Protein AF-A0A538BLS5-F1 (afdb_monomer)

Solvent-accessible surface area (backbone atoms only — not comparable to full-atom values): 7633 Å² total; per-residue (Å²): 104,70,87,58,52,53,58,50,52,55,50,48,58,60,41,58,76,47,55,82,72,45,92,88,68,52,79,66,56,58,52,53,55,48,53,52,50,52,50,53,50,53,52,50,54,49,51,53,52,50,46,55,50,49,52,52,51,49,53,52,48,52,52,51,53,49,52,52,49,50,52,53,51,50,52,55,48,57,52,44,69,58,47,51,63,52,49,48,51,51,54,61,73,64,48,68,55,70,63,50,60,72,75,37,93,43,72,68,58,46,50,48,55,60,54,43,50,53,52,50,53,51,51,51,50,51,53,52,37,50,75,70,64,80,106

Structure (mmCIF, N/CA/C/O backbone):
data_AF-A0A538BLS5-F1
#
_entry.id   AF-A0A538BLS5-F1
#
loop_
_atom_site.group_PDB
_atom_site.id
_atom_site.type_symbol
_atom_site.label_atom_id
_atom_site.label_alt_id
_atom_site.label_comp_id
_atom_site.label_asym_id
_atom_site.label_entity_id
_atom_site.label_seq_id
_atom_site.pdbx_PDB_ins_code
_atom_site.Cartn_x
_atom_site.Cartn_y
_atom_site.Cartn_z
_atom_site.occupancy
_atom_site.B_iso_or_equiv
_atom_site.auth_seq_id
_atom_site.auth_comp_id
_atom_site.auth_asym_id
_atom_site.auth_atom_id
_atom_site.pdbx_PDB_model_num
ATOM 1 N N . MET A 1 1 ? -9.602 6.080 25.387 1.00 55.41 1 MET A N 1
ATOM 2 C CA . MET A 1 1 ? -10.666 5.205 25.922 1.00 55.41 1 MET A CA 1
ATOM 3 C C . MET A 1 1 ? -10.113 4.168 26.903 1.00 55.41 1 MET A C 1
ATOM 5 O O . MET A 1 1 ? -10.300 4.392 28.086 1.00 55.41 1 MET A O 1
ATOM 9 N N . ARG A 1 2 ? -9.319 3.151 26.511 1.00 47.97 2 ARG A N 1
ATOM 10 C CA . ARG A 1 2 ? -8.699 2.179 27.462 1.00 47.97 2 ARG A CA 1
ATOM 11 C C . ARG A 1 2 ? -7.914 2.825 28.620 1.00 47.97 2 ARG A C 1
ATOM 13 O O . ARG A 1 2 ? -8.063 2.434 29.768 1.00 47.97 2 ARG A O 1
ATOM 20 N N . LYS A 1 3 ? -7.139 3.878 28.327 1.00 52.84 3 LYS A N 1
ATOM 21 C CA . LYS A 1 3 ? -6.417 4.687 29.332 1.00 52.84 3 LYS A CA 1
ATOM 22 C C . LYS A 1 3 ? -7.318 5.484 30.292 1.00 52.84 3 LYS A C 1
ATOM 24 O O . LYS A 1 3 ? -6.797 5.999 31.265 1.00 52.84 3 LYS A O 1
ATOM 29 N N . ALA A 1 4 ? -8.613 5.620 30.007 1.00 56.44 4 ALA A N 1
ATOM 30 C CA . ALA A 1 4 ? -9.572 6.346 30.844 1.00 56.44 4 ALA A CA 1
ATOM 31 C C . ALA A 1 4 ? -10.520 5.392 31.593 1.00 56.44 4 ALA A C 1
ATOM 33 O O . ALA A 1 4 ? -10.797 5.621 32.762 1.00 56.44 4 ALA A O 1
ATOM 34 N N . VAL A 1 5 ? -10.939 4.292 30.952 1.00 58.06 5 VAL A N 1
ATOM 35 C CA . VAL A 1 5 ? -11.861 3.296 31.530 1.00 58.06 5 VAL A CA 1
ATOM 36 C C . VAL A 1 5 ? -11.145 2.330 32.477 1.00 58.06 5 VAL A C 1
ATOM 38 O O . VAL A 1 5 ? -11.663 2.030 33.547 1.00 58.06 5 VAL A O 1
ATOM 41 N N . SER A 1 6 ? -9.922 1.896 32.144 1.00 62.28 6 SER A N 1
ATOM 42 C CA . SER A 1 6 ? -9.171 0.961 32.997 1.00 62.28 6 SER A CA 1
ATOM 43 C C . SER A 1 6 ? -8.847 1.550 34.378 1.00 62.28 6 SER A C 1
ATOM 45 O O . SER A 1 6 ? -9.116 0.869 35.362 1.00 62.28 6 SER A O 1
ATOM 47 N N . PRO A 1 7 ? -8.364 2.810 34.499 1.00 61.53 7 PRO A N 1
ATOM 48 C CA . PRO A 1 7 ? -8.163 3.418 35.808 1.00 61.53 7 PRO A CA 1
ATOM 49 C C . PRO A 1 7 ? -9.466 3.529 36.586 1.00 61.53 7 PRO A C 1
ATOM 51 O O . PRO A 1 7 ? -9.467 3.174 37.748 1.00 61.53 7 PRO A O 1
ATOM 54 N N . GLN A 1 8 ? -10.567 3.956 35.953 1.00 61.62 8 GLN A N 1
ATOM 55 C CA . GLN A 1 8 ? -11.864 4.113 36.618 1.00 61.62 8 GLN A CA 1
ATOM 56 C C . GLN A 1 8 ? -12.405 2.791 37.165 1.00 61.62 8 GLN A C 1
ATOM 58 O O . GLN A 1 8 ? -12.871 2.772 38.299 1.00 61.62 8 GLN A O 1
ATOM 63 N N . ARG A 1 9 ?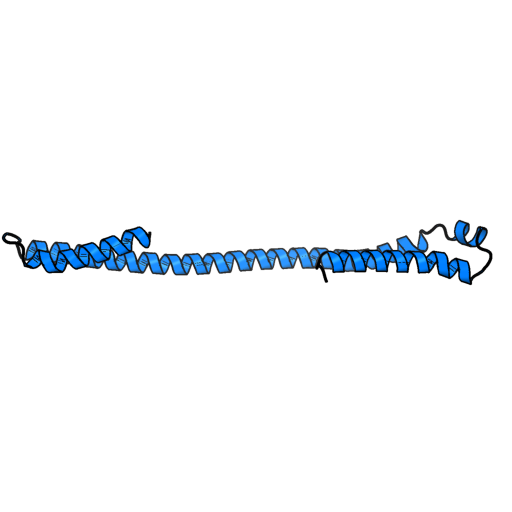 -12.289 1.693 36.406 1.00 64.44 9 ARG A N 1
ATOM 64 C CA . ARG A 1 9 ? -12.636 0.343 36.872 1.00 64.44 9 ARG A CA 1
ATOM 65 C C . ARG A 1 9 ? -11.791 -0.060 38.079 1.00 64.44 9 ARG A C 1
ATOM 67 O O . ARG A 1 9 ? -12.336 -0.554 39.060 1.00 64.44 9 ARG A O 1
ATOM 74 N N . ASP A 1 10 ? -10.484 0.181 38.024 1.00 66.56 10 ASP A N 1
ATOM 75 C CA . ASP A 1 10 ? -9.566 -0.197 39.099 1.00 66.56 10 ASP A CA 1
ATOM 76 C C . ASP A 1 10 ? -9.790 0.669 40.363 1.00 66.56 10 ASP A C 1
ATOM 78 O O . ASP A 1 10 ? -9.773 0.141 41.478 1.00 66.56 10 ASP A O 1
ATOM 82 N N . THR A 1 11 ? -10.112 1.969 40.228 1.00 64.31 11 THR A N 1
ATOM 83 C CA . THR A 1 11 ? -10.525 2.804 41.372 1.00 64.31 11 THR A CA 1
ATOM 84 C C . THR A 1 11 ? -11.860 2.346 41.945 1.00 64.31 11 THR A C 1
ATOM 86 O O . THR A 1 11 ? -11.987 2.257 43.163 1.00 64.31 11 THR A O 1
ATOM 89 N N . PHE A 1 12 ? -12.849 2.030 41.107 1.00 63.66 12 PHE A N 1
ATOM 90 C CA . PHE A 1 12 ? -14.161 1.572 41.572 1.00 63.66 12 PHE A CA 1
ATOM 91 C C . PHE A 1 12 ? -14.078 0.210 42.271 1.00 63.66 12 PHE A C 1
ATOM 93 O O . PHE A 1 12 ? -14.687 0.036 43.322 1.00 63.66 12 PHE A O 1
ATOM 100 N N . ALA A 1 13 ? -13.254 -0.713 41.765 1.00 66.00 13 ALA A N 1
ATOM 101 C CA . ALA A 1 13 ? -12.960 -1.983 42.427 1.00 66.00 13 ALA A CA 1
ATOM 102 C C . ALA A 1 13 ? -12.322 -1.769 43.813 1.00 66.00 13 ALA A C 1
ATOM 104 O O . ALA A 1 13 ? -12.688 -2.439 44.778 1.00 66.00 13 ALA A O 1
ATOM 105 N N . SER A 1 14 ? -11.421 -0.785 43.942 1.00 67.38 14 SER A N 1
ATOM 106 C CA . SER A 1 14 ? -10.821 -0.413 45.235 1.00 67.38 14 SER A CA 1
ATOM 107 C C . SER A 1 14 ? -11.803 0.272 46.196 1.00 67.38 14 SER A C 1
ATOM 109 O O . SER A 1 14 ? -11.655 0.165 47.413 1.00 67.38 14 SER A O 1
ATOM 111 N N . LEU A 1 15 ? -12.808 0.975 45.660 1.00 63.75 15 LEU A N 1
ATOM 112 C CA . LEU A 1 15 ? -13.845 1.652 46.434 1.00 63.75 15 LEU A CA 1
ATOM 113 C C . LEU A 1 15 ? -14.925 0.676 46.897 1.00 63.75 15 LEU A C 1
ATOM 115 O O . LEU A 1 15 ? -15.333 0.767 48.048 1.00 63.75 15 LEU A O 1
ATOM 119 N N . MET A 1 16 ? -15.341 -0.292 46.074 1.00 62.59 16 MET A N 1
ATOM 120 C CA . MET A 1 16 ? -16.396 -1.240 46.455 1.00 62.59 16 MET A CA 1
ATOM 121 C C . MET A 1 16 ? -16.003 -2.111 47.654 1.00 62.59 16 MET A C 1
ATOM 123 O O . MET A 1 16 ? -16.828 -2.338 48.531 1.00 62.59 16 MET A O 1
ATOM 127 N N . GLY A 1 17 ? -14.724 -2.494 47.765 1.00 63.28 17 GLY A N 1
ATOM 128 C CA . GLY A 1 17 ? -14.208 -3.181 48.955 1.00 63.28 17 GLY A CA 1
ATOM 129 C C . GLY A 1 17 ? -14.220 -2.329 50.234 1.00 63.28 17 GLY A C 1
ATOM 130 O O . GLY A 1 17 ? -14.188 -2.882 51.324 1.00 63.28 17 GLY A O 1
ATOM 131 N N . ARG A 1 18 ? -14.283 -0.994 50.113 1.00 62.16 18 ARG A N 1
ATOM 132 C CA . ARG A 1 18 ? -14.282 -0.037 51.238 1.00 62.16 18 ARG A CA 1
ATOM 133 C C . ARG A 1 18 ? -15.665 0.551 51.534 1.00 62.16 18 ARG A C 1
ATOM 135 O O . ARG A 1 18 ? -15.871 1.072 52.624 1.00 62.16 18 ARG A O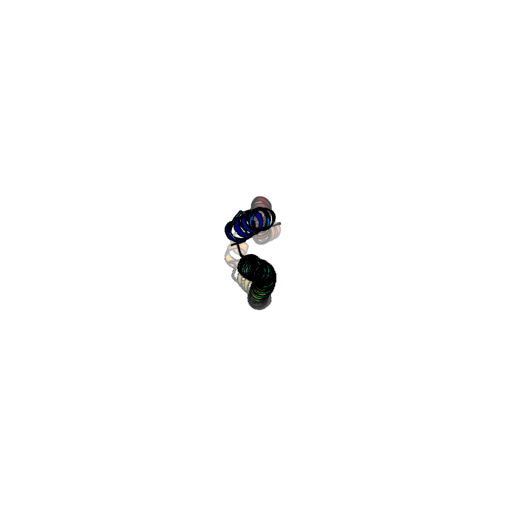 1
ATOM 142 N N . ILE A 1 19 ? -16.601 0.479 50.585 1.00 61.28 19 ILE A N 1
ATOM 143 C CA . ILE A 1 19 ? -17.975 0.987 50.728 1.00 61.28 19 ILE A CA 1
ATOM 144 C C . ILE A 1 19 ? -18.756 0.175 51.769 1.00 61.28 19 ILE A C 1
ATOM 146 O O . ILE A 1 19 ? -19.480 0.770 52.559 1.00 61.28 19 ILE A O 1
ATOM 150 N N . GLY A 1 20 ? -18.537 -1.142 51.857 1.00 59.66 20 GLY A N 1
ATOM 151 C CA . GLY A 1 20 ? -19.153 -1.987 52.891 1.00 59.66 20 GLY A CA 1
ATOM 152 C C . GLY A 1 20 ? -18.652 -1.729 54.323 1.00 59.66 20 GLY A C 1
ATOM 153 O O . GLY A 1 20 ? -19.300 -2.137 55.281 1.00 59.66 20 GLY A O 1
ATOM 154 N N . GLU A 1 21 ? -17.520 -1.036 54.493 1.00 62.88 21 GLU A N 1
ATOM 155 C CA . GLU A 1 21 ? -16.935 -0.715 55.807 1.00 62.88 21 GLU A CA 1
ATOM 156 C C . GL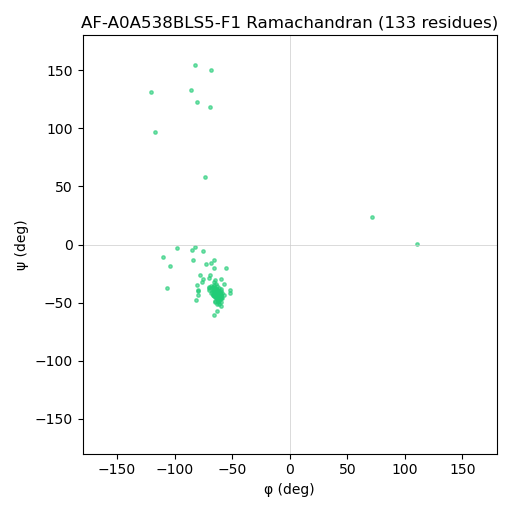U A 1 21 ? -17.276 0.708 56.291 1.00 62.88 21 GLU A C 1
ATOM 158 O O . GLU A 1 21 ? -16.886 1.105 57.392 1.00 62.88 21 GLU A O 1
ATOM 163 N N . LEU A 1 22 ? -17.980 1.508 55.481 1.00 64.31 22 LEU A N 1
ATOM 164 C CA . LEU A 1 22 ? -18.274 2.903 55.799 1.00 64.31 22 LEU A CA 1
ATOM 165 C C . LEU A 1 22 ? -19.466 3.017 56.774 1.00 64.31 22 LEU A C 1
ATOM 167 O O . LEU A 1 22 ? -20.575 2.584 56.455 1.00 64.31 22 LEU A O 1
ATOM 171 N N . PRO A 1 23 ? -19.282 3.650 57.949 1.00 52.28 23 PRO A N 1
ATOM 172 C CA . PRO A 1 23 ? -20.354 3.796 58.922 1.00 52.28 23 PRO A CA 1
ATOM 173 C C . PRO A 1 23 ? -21.426 4.765 58.404 1.00 52.28 23 PRO A C 1
ATOM 175 O O . PRO A 1 23 ? -21.146 5.943 58.187 1.00 52.28 23 PRO A O 1
ATOM 178 N N . GLY A 1 24 ? -22.657 4.268 58.235 1.00 63.03 24 GLY A N 1
ATOM 179 C CA . GLY A 1 24 ? -23.829 5.056 57.827 1.00 63.03 24 GLY A CA 1
ATOM 180 C C . GLY A 1 24 ? -24.376 4.778 56.420 1.00 63.03 24 GLY A C 1
ATOM 181 O O . GLY A 1 24 ? -25.354 5.417 56.045 1.00 63.03 24 GLY A O 1
ATOM 182 N N . LEU A 1 25 ? -23.789 3.846 55.660 1.00 64.94 25 LEU A N 1
ATOM 183 C CA . LEU A 1 25 ? -24.325 3.386 54.371 1.00 64.94 25 LEU A CA 1
ATOM 184 C C . LEU A 1 25 ? -25.358 2.267 54.571 1.00 64.94 25 LEU A C 1
ATOM 186 O O . LEU A 1 25 ? -25.123 1.332 55.338 1.00 64.94 25 LEU A O 1
ATOM 190 N N . ALA A 1 26 ? -26.507 2.368 53.899 1.00 66.31 26 ALA A N 1
ATOM 191 C CA . ALA A 1 26 ? -27.528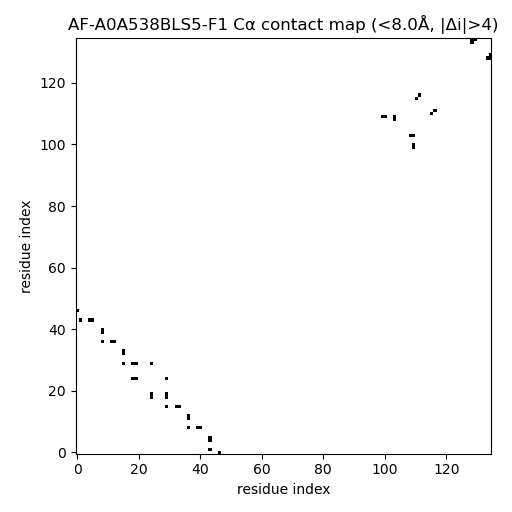 1.324 53.919 1.00 66.31 26 ALA A CA 1
ATOM 192 C C . ALA A 1 26 ? -27.181 0.215 52.906 1.00 66.31 26 ALA A C 1
ATOM 194 O O . ALA A 1 26 ? -26.549 0.473 51.885 1.00 66.31 26 ALA A O 1
ATOM 195 N N . GLU A 1 27 ? -27.652 -1.020 53.121 1.00 68.50 27 GLU A N 1
ATOM 196 C CA . GLU A 1 27 ? -27.490 -2.134 52.156 1.00 68.50 27 GLU A CA 1
ATOM 197 C C . GLU A 1 27 ? -28.028 -1.819 50.740 1.00 68.50 27 GLU A C 1
ATOM 199 O O . GLU A 1 27 ? -27.709 -2.503 49.764 1.00 68.50 27 GLU A O 1
ATOM 204 N N . GLU A 1 28 ? -28.917 -0.834 50.612 1.00 71.88 28 GLU A N 1
ATOM 205 C CA . GLU A 1 28 ? -29.424 -0.346 49.325 1.00 71.88 28 GLU A CA 1
ATOM 206 C C . GLU A 1 28 ? -28.358 0.422 48.532 1.00 71.88 28 GLU A C 1
ATOM 208 O O . GLU A 1 28 ? -28.248 0.242 47.318 1.00 71.88 28 GLU A O 1
ATOM 213 N N . ASP A 1 29 ? -27.515 1.196 49.216 1.00 75.12 29 ASP A N 1
ATOM 214 C CA . ASP A 1 29 ? -26.454 1.980 48.588 1.00 75.12 29 ASP A CA 1
ATOM 215 C C . ASP A 1 29 ? -25.345 1.068 48.041 1.00 75.12 29 ASP A C 1
ATOM 217 O O . ASP A 1 29 ? -24.848 1.275 46.933 1.00 75.12 29 ASP A O 1
ATOM 221 N N . GLU A 1 30 ? -24.998 -0.003 48.767 1.00 75.38 30 GLU A N 1
ATOM 222 C CA . GLU A 1 30 ? -24.024 -0.999 48.298 1.00 75.38 30 GLU A CA 1
ATOM 223 C C . GLU A 1 30 ? -24.500 -1.697 47.011 1.00 75.38 30 GLU A C 1
ATOM 225 O O . GLU A 1 30 ? -23.721 -1.882 46.070 1.00 75.38 30 GLU A O 1
ATOM 230 N N . ARG A 1 31 ? -25.795 -2.036 46.930 1.00 78.12 31 ARG A N 1
ATOM 231 C CA . ARG A 1 31 ? -26.406 -2.617 45.723 1.00 78.12 31 ARG A CA 1
ATOM 232 C C . ARG A 1 31 ? -26.358 -1.659 44.537 1.00 78.12 31 ARG A C 1
ATOM 234 O O . ARG A 1 31 ? -26.036 -2.094 43.434 1.00 78.12 31 ARG A O 1
ATOM 241 N N . TYR A 1 32 ? -26.620 -0.374 44.759 1.00 80.94 32 TYR A N 1
ATOM 242 C CA . TYR A 1 32 ? -26.535 0.645 43.714 1.00 80.94 32 TYR A CA 1
ATOM 243 C C . TYR A 1 32 ? -25.106 0.801 43.164 1.00 80.94 32 TYR A C 1
ATOM 245 O O . TYR A 1 32 ? -24.899 0.812 41.950 1.00 80.94 32 TYR A O 1
ATOM 253 N N . PHE A 1 33 ? -24.090 0.846 44.034 1.00 79.00 33 PHE A N 1
ATOM 254 C CA . PHE A 1 33 ? -22.690 0.910 43.590 1.00 79.00 33 PHE A CA 1
ATOM 255 C C . PHE A 1 33 ? -22.232 -0.357 42.860 1.00 79.00 33 PHE A C 1
ATOM 257 O O . PHE A 1 33 ? -21.407 -0.268 41.945 1.00 79.00 33 PHE A O 1
ATOM 264 N N . ARG A 1 34 ? -22.775 -1.521 43.232 1.00 80.50 34 ARG A N 1
ATOM 265 C CA . ARG A 1 34 ? -22.528 -2.784 42.530 1.00 80.50 34 ARG A CA 1
ATOM 266 C C . ARG A 1 34 ? -23.093 -2.778 41.114 1.00 80.50 34 ARG A C 1
ATOM 268 O O . ARG A 1 34 ? -22.368 -3.128 40.191 1.00 80.50 34 ARG A O 1
ATOM 275 N N . ASP A 1 35 ? -24.314 -2.285 40.932 1.00 85.12 35 ASP A N 1
ATOM 276 C CA . ASP A 1 35 ? -24.923 -2.148 39.604 1.00 85.12 35 ASP A CA 1
ATOM 277 C C . ASP A 1 35 ? -24.114 -1.212 38.688 1.00 85.12 35 ASP A C 1
ATOM 279 O O . ASP A 1 35 ? -23.843 -1.540 37.531 1.00 85.12 35 ASP A O 1
ATOM 283 N N . ILE A 1 36 ? -23.629 -0.081 39.215 1.00 84.19 36 ILE A N 1
ATOM 284 C CA . ILE A 1 36 ? -22.746 0.826 38.461 1.00 84.19 36 ILE A CA 1
ATOM 285 C C . ILE A 1 36 ? -21.448 0.122 38.054 1.00 84.19 36 ILE A C 1
ATOM 287 O O . ILE A 1 36 ? -20.977 0.292 36.928 1.00 84.19 36 ILE A O 1
ATOM 291 N N . TYR A 1 37 ? -20.851 -0.653 38.957 1.00 80.38 37 TYR A N 1
ATOM 292 C CA . TYR A 1 37 ? -19.632 -1.399 38.661 1.00 80.38 37 TYR A CA 1
ATOM 293 C C . TYR A 1 37 ? -19.847 -2.442 37.557 1.00 80.38 37 TYR A C 1
ATOM 295 O O . TYR A 1 37 ? -19.037 -2.522 36.632 1.00 80.38 37 TYR A O 1
ATOM 303 N N . ASP A 1 38 ? -20.960 -3.171 37.602 1.00 84.81 38 ASP A N 1
ATOM 304 C CA . ASP A 1 38 ? -21.321 -4.147 36.573 1.00 84.81 38 ASP A CA 1
ATOM 305 C C . ASP A 1 38 ? -21.541 -3.461 35.211 1.00 84.81 38 ASP A C 1
ATOM 307 O O . ASP A 1 38 ? -21.038 -3.927 34.183 1.00 84.81 38 ASP A O 1
ATOM 311 N N . HIS A 1 39 ? -22.179 -2.284 35.192 1.00 87.75 39 HIS A N 1
ATOM 312 C CA . HIS A 1 39 ? -22.302 -1.464 33.982 1.00 87.75 39 HIS A CA 1
ATOM 313 C C . HIS A 1 39 ? -20.943 -0.989 33.448 1.00 87.75 39 HIS A C 1
ATOM 315 O O . HIS A 1 39 ? -20.728 -0.977 32.233 1.00 87.75 39 HIS A O 1
ATOM 321 N N . LEU A 1 40 ? -20.005 -0.609 34.322 1.00 83.81 40 LEU A N 1
ATOM 322 C CA . LEU A 1 40 ? -18.654 -0.210 33.912 1.00 83.81 40 LEU A CA 1
ATOM 323 C C . LEU A 1 40 ? -17.885 -1.370 33.271 1.00 83.81 40 LEU A C 1
ATOM 325 O O . LEU A 1 40 ? -17.175 -1.149 32.286 1.00 83.81 40 LEU A O 1
ATOM 329 N N . ILE A 1 41 ? -18.041 -2.593 33.788 1.00 85.19 41 ILE A N 1
ATOM 330 C CA . ILE A 1 41 ? -17.469 -3.798 33.175 1.00 85.19 41 ILE A CA 1
ATOM 331 C C . ILE A 1 41 ? -18.075 -4.015 31.788 1.00 85.19 41 ILE A C 1
ATOM 333 O O . ILE A 1 41 ? -17.330 -4.100 30.813 1.00 85.19 41 ILE A O 1
ATOM 337 N N . LEU A 1 42 ? -19.406 -4.002 31.677 1.00 89.31 42 LEU A N 1
ATOM 338 C CA . LEU A 1 42 ? -20.101 -4.204 30.404 1.00 89.31 42 LEU A CA 1
ATOM 339 C C . LEU A 1 42 ? -19.666 -3.187 29.337 1.00 89.31 42 LEU A C 1
ATOM 341 O O . LEU A 1 42 ? -19.416 -3.542 28.184 1.00 89.31 42 LEU A O 1
ATOM 345 N N . ILE A 1 43 ? -19.545 -1.912 29.715 1.00 88.88 43 ILE A N 1
ATOM 346 C CA . ILE A 1 43 ? -19.079 -0.856 28.810 1.00 88.88 43 ILE A CA 1
ATOM 347 C C . ILE A 1 43 ? -17.622 -1.095 28.401 1.00 88.88 43 ILE A C 1
ATOM 349 O O . ILE A 1 43 ? -17.281 -0.882 27.236 1.00 88.88 43 ILE A O 1
ATOM 353 N N . SER A 1 44 ? -16.763 -1.536 29.324 1.00 86.62 44 SER A N 1
ATOM 354 C CA . SER A 1 44 ? -15.368 -1.860 29.014 1.00 86.62 44 SER A CA 1
ATOM 355 C C . SER A 1 44 ? -15.275 -2.988 27.986 1.00 86.62 44 SER A C 1
ATOM 357 O O . SER A 1 44 ? -14.585 -2.829 26.978 1.00 86.62 44 SER A O 1
ATOM 359 N N . ASP A 1 45 ? -16.018 -4.074 28.190 1.00 89.00 45 ASP A N 1
ATOM 360 C CA . ASP A 1 45 ? -16.028 -5.232 27.290 1.00 89.00 45 ASP A CA 1
ATOM 361 C C . ASP A 1 45 ? -16.577 -4.868 25.904 1.00 89.00 45 ASP A C 1
ATOM 363 O O . ASP A 1 45 ? -16.060 -5.301 24.868 1.00 89.00 45 ASP A O 1
ATOM 367 N N . MET A 1 46 ? -17.595 -4.005 25.860 1.00 92.56 46 MET A N 1
ATOM 368 C CA . MET A 1 46 ? -18.149 -3.495 24.608 1.00 92.56 46 MET A CA 1
ATOM 369 C C . MET A 1 46 ? -17.149 -2.599 23.860 1.00 92.56 46 MET A C 1
ATOM 371 O O . MET A 1 46 ? -17.045 -2.681 22.636 1.00 92.56 46 MET A O 1
ATOM 375 N N . ILE A 1 47 ? -16.387 -1.758 24.568 1.00 90.50 47 ILE A N 1
ATOM 376 C CA . ILE A 1 47 ? -15.334 -0.928 23.961 1.00 90.50 47 ILE A CA 1
ATOM 377 C C . ILE A 1 47 ? -14.234 -1.803 23.357 1.00 90.50 47 ILE A C 1
ATOM 379 O O . ILE A 1 47 ? -13.778 -1.512 22.247 1.00 90.50 47 ILE A O 1
ATOM 383 N N . ASP A 1 48 ? -13.810 -2.851 24.062 1.00 88.06 48 ASP A N 1
ATOM 384 C CA . ASP A 1 48 ? -12.800 -3.780 23.554 1.00 88.06 48 ASP A CA 1
ATOM 385 C C . ASP A 1 48 ? -13.330 -4.543 22.328 1.00 88.06 48 ASP A C 1
ATOM 387 O O . ASP A 1 48 ? -12.670 -4.561 21.288 1.00 88.06 48 ASP A O 1
ATOM 391 N N . SER A 1 49 ? -14.581 -5.013 22.368 1.00 92.94 49 SER A N 1
ATOM 392 C CA . SER A 1 49 ? -15.244 -5.650 21.218 1.00 92.94 49 SER A CA 1
ATOM 393 C C . SER A 1 49 ? -15.333 -4.722 20.000 1.00 92.94 49 SER A C 1
ATOM 395 O O . SER A 1 49 ? -15.010 -5.113 18.877 1.00 92.94 49 SER A O 1
ATOM 397 N N . TYR A 1 50 ? -15.732 -3.460 20.193 1.00 93.19 50 TYR A N 1
ATOM 398 C CA . TYR A 1 50 ? -15.767 -2.487 19.100 1.00 93.19 50 TYR A CA 1
ATOM 399 C C . TYR A 1 50 ? -14.385 -2.194 18.539 1.00 93.19 50 TYR A C 1
ATOM 401 O O . TYR A 1 50 ? -14.257 -1.955 17.340 1.00 93.19 50 TYR A O 1
ATOM 409 N N . ARG A 1 51 ? -13.344 -2.204 19.370 1.00 89.50 51 ARG A N 1
ATOM 410 C CA . ARG A 1 51 ? -11.978 -2.005 18.898 1.00 89.50 51 ARG A CA 1
ATOM 411 C C . ARG A 1 51 ? -11.538 -3.143 17.983 1.00 89.50 51 ARG A C 1
ATOM 413 O O . ARG A 1 51 ? -10.974 -2.859 16.928 1.00 89.50 51 ARG A O 1
ATOM 420 N N . ASP A 1 52 ? -11.830 -4.382 18.355 1.00 93.25 52 ASP A N 1
ATOM 421 C CA . ASP A 1 52 ? -11.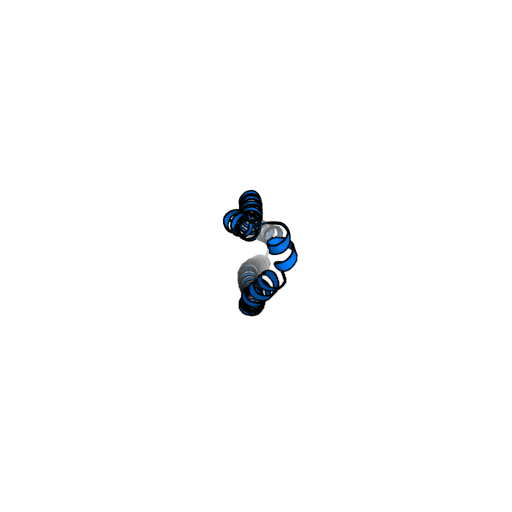503 -5.547 17.532 1.00 93.25 52 ASP A CA 1
ATOM 422 C C . ASP A 1 52 ? -12.244 -5.496 16.189 1.00 93.25 52 ASP A C 1
ATOM 424 O O . ASP A 1 52 ? -11.643 -5.703 15.130 1.00 93.25 52 ASP A O 1
ATOM 428 N N . LEU A 1 53 ? -13.520 -5.096 16.206 1.00 96.69 53 LEU A N 1
ATOM 429 C CA . LEU A 1 53 ? -14.299 -4.856 14.989 1.00 96.69 53 LEU A CA 1
ATOM 430 C C . LEU A 1 53 ? -13.709 -3.733 14.128 1.00 96.69 53 LEU A C 1
ATOM 432 O O . LEU A 1 53 ? -13.626 -3.878 12.911 1.00 96.69 53 LEU A O 1
ATOM 436 N N . TRP A 1 54 ? -13.268 -2.628 14.733 1.00 95.25 54 TRP A N 1
ATOM 437 C CA . TRP A 1 54 ? -12.626 -1.527 14.012 1.00 95.25 54 TRP A CA 1
ATOM 438 C C . TRP A 1 54 ? -11.316 -1.947 13.354 1.00 95.25 54 TRP A C 1
ATOM 440 O O . TRP A 1 54 ? -11.070 -1.582 12.203 1.00 95.25 54 TRP A O 1
ATOM 450 N N . THR A 1 55 ? -10.483 -2.713 14.058 1.00 95.00 55 THR A N 1
ATOM 451 C CA . THR A 1 55 ? -9.243 -3.254 13.494 1.00 95.00 55 THR A CA 1
ATOM 452 C C . THR A 1 55 ? -9.550 -4.181 12.321 1.00 95.00 55 THR A C 1
ATOM 454 O O . THR A 1 55 ? -9.005 -3.978 11.238 1.00 95.00 55 THR A O 1
ATOM 457 N N . SER A 1 56 ? -10.501 -5.105 12.480 1.00 96.81 56 SER A N 1
ATOM 458 C CA . SER A 1 56 ? -10.929 -5.995 11.395 1.00 96.81 56 SER A CA 1
ATOM 459 C C . SER A 1 56 ? -11.485 -5.227 10.188 1.00 96.81 56 SER A C 1
ATOM 461 O O . SER A 1 56 ? -11.1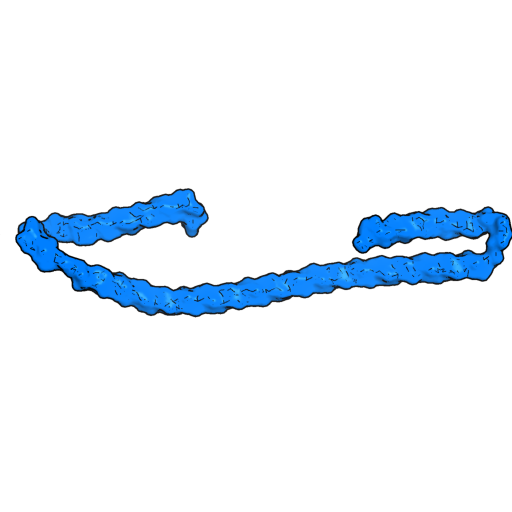21 -5.506 9.045 1.00 96.81 56 SER A O 1
ATOM 463 N N . ALA A 1 57 ? -12.314 -4.206 10.418 1.00 97.06 57 ALA A N 1
ATOM 464 C CA . ALA A 1 57 ? -12.856 -3.365 9.355 1.00 97.06 57 ALA A CA 1
ATOM 465 C C . ALA A 1 57 ? -11.756 -2.596 8.607 1.00 97.06 57 ALA A C 1
ATOM 467 O O . ALA A 1 57 ? -11.815 -2.472 7.381 1.00 97.06 57 ALA A O 1
ATOM 468 N N . MET A 1 58 ? -10.738 -2.109 9.322 1.00 98.00 58 MET A N 1
ATOM 469 C CA . MET A 1 58 ? -9.590 -1.443 8.710 1.00 98.00 58 MET A CA 1
ATOM 470 C C . MET A 1 58 ? -8.784 -2.407 7.833 1.00 98.00 58 MET A C 1
ATOM 472 O O . MET A 1 58 ? -8.425 -2.047 6.712 1.00 98.00 58 MET A O 1
ATOM 476 N N . ASP A 1 59 ? -8.564 -3.641 8.287 1.00 97.56 59 ASP A N 1
ATOM 477 C CA . ASP A 1 59 ? -7.866 -4.666 7.504 1.00 97.56 59 ASP A CA 1
ATOM 478 C C . ASP A 1 59 ? -8.630 -5.009 6.214 1.00 97.56 59 ASP A C 1
ATOM 480 O O . ASP A 1 59 ? -8.042 -5.090 5.130 1.00 97.56 59 ASP A O 1
ATOM 484 N N . VAL A 1 60 ? -9.960 -5.129 6.290 1.00 97.88 60 VAL A N 1
ATOM 485 C CA . VAL A 1 60 ? -10.823 -5.339 5.114 1.00 97.88 60 VAL A CA 1
ATOM 486 C C . VAL A 1 60 ? -10.773 -4.141 4.162 1.00 97.88 60 VAL A C 1
ATOM 488 O O . VAL A 1 60 ? -10.685 -4.317 2.941 1.00 97.88 60 VAL A O 1
ATOM 491 N N . TYR A 1 61 ? -10.793 -2.918 4.693 1.00 97.88 61 TYR A N 1
ATOM 492 C CA . TYR A 1 61 ? -10.665 -1.704 3.891 1.00 97.88 61 TYR A CA 1
ATOM 493 C C . TYR A 1 61 ? -9.322 -1.660 3.153 1.00 97.88 61 TYR A C 1
ATOM 495 O O . TYR A 1 61 ? -9.296 -1.476 1.933 1.00 97.88 61 TYR A O 1
ATOM 503 N N . LEU A 1 62 ? -8.212 -1.906 3.855 1.00 98.00 62 LEU A N 1
ATOM 504 C CA . LEU A 1 62 ? -6.878 -1.964 3.257 1.00 98.00 62 LEU A CA 1
ATOM 505 C C . LEU A 1 62 ? -6.793 -3.051 2.181 1.00 98.00 62 LEU A C 1
ATOM 507 O O . LEU A 1 62 ? -6.301 -2.786 1.086 1.00 98.00 62 LEU A O 1
ATOM 511 N N . SER A 1 63 ? -7.341 -4.239 2.441 1.00 98.06 63 SER A N 1
ATOM 512 C CA . SER A 1 63 ? -7.422 -5.324 1.455 1.00 98.06 63 SER A CA 1
ATOM 513 C C . SER A 1 63 ? -8.195 -4.904 0.198 1.00 98.06 63 SER A C 1
ATOM 515 O O . SER A 1 63 ? -7.763 -5.145 -0.931 1.00 98.06 63 SER A O 1
ATOM 517 N N . THR A 1 64 ? -9.299 -4.177 0.370 1.00 98.12 64 THR A N 1
ATOM 518 C CA . THR A 1 64 ? -10.093 -3.643 -0.744 1.00 98.12 64 THR A CA 1
ATOM 519 C C . THR A 1 64 ? -9.305 -2.615 -1.562 1.00 98.12 64 THR A C 1
ATOM 521 O O . THR A 1 64 ? -9.312 -2.666 -2.796 1.00 98.12 64 THR A O 1
ATOM 524 N N . VAL A 1 65 ? -8.577 -1.711 -0.899 1.00 98.31 65 VAL A N 1
ATOM 525 C CA . VAL A 1 65 ? -7.701 -0.728 -1.557 1.00 98.31 65 VAL A CA 1
ATOM 526 C C . VAL A 1 65 ? -6.592 -1.426 -2.346 1.00 98.31 65 VAL A C 1
ATOM 528 O O . VAL A 1 65 ? -6.371 -1.091 -3.512 1.00 98.31 65 VAL A O 1
ATOM 531 N N . LEU A 1 66 ? -5.938 -2.430 -1.758 1.00 98.00 66 LEU A N 1
ATOM 532 C CA . LEU A 1 66 ? -4.898 -3.216 -2.425 1.00 98.00 66 LEU A CA 1
ATOM 533 C C . LEU A 1 66 ? -5.449 -3.979 -3.633 1.00 98.00 66 LEU A C 1
ATOM 535 O O . LEU A 1 66 ? -4.822 -3.987 -4.691 1.00 98.00 66 LEU A O 1
ATOM 539 N N . ASN A 1 67 ? -6.647 -4.555 -3.530 1.00 97.88 67 ASN A N 1
ATOM 540 C CA . ASN A 1 67 ? -7.309 -5.202 -4.661 1.00 97.88 67 ASN A CA 1
ATOM 541 C C . ASN A 1 67 ? -7.599 -4.218 -5.798 1.00 97.88 67 ASN A C 1
ATOM 543 O O . ASN A 1 67 ? -7.362 -4.537 -6.966 1.00 97.88 67 ASN A O 1
ATOM 547 N N . ARG A 1 68 ? -8.051 -3.001 -5.475 1.00 97.25 68 ARG A N 1
ATOM 548 C CA . ARG A 1 68 ? -8.263 -1.945 -6.472 1.00 97.25 68 ARG A CA 1
ATOM 549 C C . ARG A 1 68 ? -6.955 -1.525 -7.136 1.00 97.25 68 ARG A C 1
ATOM 551 O O . ARG A 1 68 ? -6.915 -1.400 -8.358 1.00 97.25 68 ARG A O 1
ATOM 558 N N . LEU A 1 69 ? -5.888 -1.353 -6.357 1.00 97.88 69 LEU A N 1
ATOM 559 C CA . LEU A 1 69 ? -4.554 -1.052 -6.876 1.00 97.88 69 LEU A CA 1
ATOM 560 C C . LEU A 1 69 ? -4.077 -2.165 -7.814 1.00 97.88 69 LEU A C 1
ATOM 562 O O . LEU A 1 69 ? -3.646 -1.878 -8.926 1.00 97.88 69 LEU A O 1
ATOM 566 N N . ASN A 1 70 ? -4.230 -3.430 -7.418 1.00 97.44 70 ASN A N 1
ATOM 567 C CA . ASN A 1 70 ? -3.882 -4.577 -8.253 1.00 97.44 70 ASN A CA 1
ATOM 568 C C . ASN A 1 70 ? -4.672 -4.604 -9.566 1.00 97.44 70 ASN A C 1
ATOM 570 O O . ASN A 1 70 ? -4.107 -4.935 -10.606 1.00 97.44 70 ASN A O 1
ATOM 574 N N . ALA A 1 71 ? -5.956 -4.239 -9.553 1.00 97.56 71 ALA A N 1
ATOM 575 C CA . ALA A 1 71 ? -6.753 -4.136 -10.774 1.00 97.56 71 ALA A CA 1
ATOM 576 C C . ALA A 1 71 ? -6.221 -3.040 -11.716 1.00 97.56 71 ALA A C 1
ATOM 578 O O . ALA A 1 71 ? -6.040 -3.292 -12.907 1.00 97.56 71 ALA A O 1
ATOM 579 N N . VAL A 1 72 ? -5.897 -1.859 -11.179 1.00 97.62 72 VAL A N 1
ATOM 580 C CA . 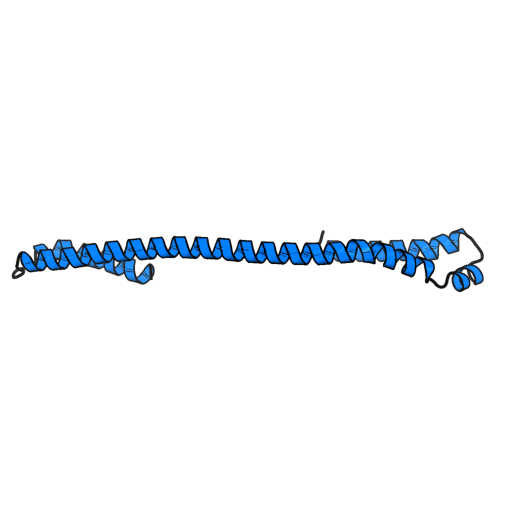VAL A 1 72 ? -5.300 -0.757 -11.956 1.00 97.62 72 VAL A CA 1
ATOM 581 C C . VAL A 1 72 ? -3.930 -1.156 -12.513 1.00 97.62 72 VAL A C 1
ATOM 583 O O . VAL A 1 72 ? -3.672 -0.969 -13.700 1.00 97.62 72 VAL A O 1
ATOM 586 N N . MET A 1 73 ? -3.071 -1.769 -11.696 1.00 97.19 73 MET A N 1
ATOM 587 C CA . MET A 1 73 ? -1.758 -2.260 -12.125 1.00 97.19 73 MET A CA 1
ATOM 588 C C . MET A 1 73 ? -1.872 -3.311 -13.230 1.00 97.19 73 MET A C 1
ATOM 590 O O . MET A 1 73 ? -1.125 -3.248 -14.202 1.00 97.19 73 MET A O 1
ATOM 594 N N . LYS A 1 74 ? -2.834 -4.240 -13.134 1.00 95.94 74 LYS A N 1
ATOM 595 C CA . LYS A 1 74 ? -3.117 -5.210 -14.203 1.00 95.94 74 LYS A CA 1
ATOM 596 C C . LYS A 1 74 ? -3.528 -4.515 -15.497 1.00 95.94 74 LYS A C 1
ATOM 598 O O . LYS A 1 74 ? -3.036 -4.888 -16.555 1.00 95.94 74 LYS A O 1
ATOM 603 N N . GLN A 1 75 ? -4.384 -3.497 -15.429 1.00 97.69 75 GLN A N 1
ATOM 604 C CA . GLN A 1 75 ? -4.797 -2.746 -16.614 1.00 97.69 75 GLN A CA 1
ATOM 605 C C . GLN A 1 75 ? -3.612 -2.024 -17.272 1.00 97.69 75 GLN A C 1
ATOM 607 O O . GLN A 1 75 ? -3.430 -2.129 -18.485 1.00 97.69 75 GLN A O 1
ATOM 612 N N . LEU A 1 76 ? -2.776 -1.344 -16.483 1.00 96.56 76 LEU A N 1
ATOM 613 C CA . LEU A 1 76 ? -1.559 -0.699 -16.983 1.00 96.56 76 LEU A CA 1
ATOM 614 C C . LEU A 1 76 ? -0.587 -1.716 -17.594 1.00 96.56 76 LEU A C 1
ATOM 616 O O . LEU A 1 76 ? -0.038 -1.461 -18.662 1.00 96.56 76 LEU A O 1
ATOM 620 N N . ALA A 1 77 ? -0.414 -2.878 -16.959 1.00 95.88 77 ALA A N 1
ATOM 621 C CA . ALA A 1 77 ? 0.432 -3.950 -17.472 1.00 95.88 77 ALA A CA 1
ATOM 622 C C . ALA A 1 77 ? -0.077 -4.486 -18.817 1.00 95.88 77 ALA A C 1
ATOM 624 O O . ALA A 1 77 ? 0.717 -4.617 -19.738 1.00 95.88 77 ALA A O 1
ATOM 625 N N . VAL A 1 78 ? -1.387 -4.718 -18.971 1.00 96.88 78 VAL A N 1
ATOM 626 C CA . VAL A 1 78 ? -1.984 -5.159 -20.247 1.00 96.88 78 VAL A CA 1
ATOM 627 C C . VAL A 1 78 ? -1.721 -4.145 -21.360 1.00 96.88 78 VAL A C 1
ATOM 629 O O . VAL A 1 78 ? -1.296 -4.527 -22.448 1.00 96.88 78 VAL A O 1
ATOM 632 N N . ILE A 1 79 ? -1.921 -2.851 -21.084 1.00 96.75 79 ILE A N 1
ATOM 633 C CA . ILE A 1 79 ? -1.610 -1.782 -22.043 1.00 96.75 79 ILE A CA 1
ATOM 634 C C . ILE A 1 79 ? -0.116 -1.822 -22.394 1.00 96.75 79 ILE A C 1
ATOM 636 O O . ILE A 1 79 ? 0.240 -1.858 -23.570 1.00 96.75 79 ILE A O 1
ATOM 640 N N . ALA A 1 80 ? 0.769 -1.886 -21.398 1.00 96.19 80 ALA A N 1
ATOM 641 C CA . ALA A 1 80 ? 2.211 -1.940 -21.617 1.00 96.19 80 ALA A CA 1
ATOM 642 C C . ALA A 1 80 ? 2.638 -3.170 -22.437 1.00 96.19 80 ALA A C 1
ATOM 644 O O . ALA A 1 80 ? 3.432 -3.029 -23.359 1.00 96.19 80 ALA A O 1
ATOM 645 N N . THR A 1 81 ? 2.087 -4.359 -22.178 1.00 94.62 81 THR A N 1
ATOM 646 C CA . THR A 1 81 ? 2.403 -5.581 -22.937 1.00 94.62 81 THR A CA 1
ATOM 647 C C . THR A 1 81 ? 2.076 -5.446 -24.427 1.00 94.62 81 THR A C 1
ATOM 649 O O . THR A 1 81 ? 2.766 -6.040 -25.249 1.00 94.62 81 THR A O 1
ATOM 652 N N . ILE A 1 82 ? 1.077 -4.638 -24.790 1.00 94.88 82 ILE A N 1
ATOM 653 C CA . ILE A 1 82 ? 0.742 -4.345 -26.191 1.00 94.88 82 ILE A CA 1
ATOM 654 C C . ILE A 1 82 ? 1.669 -3.261 -26.755 1.00 94.88 82 ILE A C 1
ATOM 656 O O . ILE A 1 82 ? 2.223 -3.413 -27.842 1.00 94.88 82 ILE A O 1
ATOM 660 N N . PHE A 1 83 ? 1.859 -2.162 -26.022 1.00 95.94 83 PHE A N 1
ATOM 661 C CA . PHE A 1 83 ? 2.588 -0.996 -26.525 1.00 95.94 83 PHE A CA 1
ATOM 662 C C . PHE A 1 83 ? 4.107 -1.174 -26.549 1.00 95.94 83 PHE A C 1
ATOM 664 O O . PHE A 1 83 ? 4.749 -0.624 -27.438 1.00 95.94 83 PHE A O 1
ATOM 671 N N . LEU A 1 84 ? 4.700 -1.924 -25.619 1.00 93.75 84 LEU A N 1
ATOM 672 C CA . LEU A 1 84 ? 6.150 -2.127 -25.541 1.00 93.75 84 LEU A CA 1
ATOM 673 C C . LEU A 1 84 ? 6.742 -2.779 -26.805 1.00 93.75 84 LEU A C 1
ATOM 675 O O . LEU A 1 84 ? 7.661 -2.186 -27.369 1.00 93.75 84 LEU A O 1
ATOM 679 N N . PRO A 1 85 ? 6.241 -3.927 -27.312 1.00 91.31 85 PRO A N 1
ATOM 680 C CA . PRO A 1 85 ? 6.780 -4.519 -28.538 1.00 91.31 85 PRO A CA 1
ATOM 681 C C . PRO A 1 85 ? 6.536 -3.636 -29.768 1.00 91.31 85 PRO A C 1
ATOM 683 O O . PRO A 1 85 ? 7.402 -3.544 -30.634 1.00 91.31 85 PRO A O 1
ATOM 686 N N . LEU A 1 86 ? 5.399 -2.935 -29.829 1.00 93.75 86 LEU A N 1
ATOM 687 C CA . LEU A 1 86 ? 5.113 -1.990 -30.911 1.00 93.75 86 LEU A CA 1
ATOM 688 C C . LEU A 1 86 ? 6.069 -0.793 -30.887 1.00 93.75 86 LEU A C 1
ATOM 690 O O . LEU A 1 86 ? 6.592 -0.415 -31.928 1.00 93.75 86 LEU A O 1
ATOM 694 N N . SER A 1 87 ? 6.329 -0.233 -29.704 1.00 91.19 87 SER A N 1
ATOM 695 C CA . SER A 1 87 ? 7.268 0.879 -29.508 1.00 91.19 87 SER A CA 1
ATOM 696 C C . SER A 1 87 ? 8.698 0.467 -29.828 1.00 91.19 87 SER A C 1
ATOM 698 O O . SER A 1 87 ? 9.448 1.250 -30.398 1.00 91.19 87 SER A O 1
ATOM 700 N N . TRP A 1 88 ? 9.079 -0.766 -29.491 1.00 87.94 88 TRP A N 1
ATOM 701 C CA . TRP A 1 88 ? 10.368 -1.311 -29.894 1.00 87.94 88 TRP A CA 1
ATOM 702 C C . TRP A 1 88 ? 10.463 -1.444 -31.416 1.00 87.94 88 TRP A C 1
ATOM 704 O O . TRP A 1 88 ? 11.451 -1.011 -31.998 1.00 87.94 88 TRP A O 1
ATOM 714 N N . LEU A 1 89 ? 9.420 -1.961 -32.075 1.00 85.69 89 LEU A N 1
ATOM 715 C CA . LEU A 1 89 ? 9.396 -2.112 -33.529 1.00 85.69 89 LEU A CA 1
ATOM 716 C C . LEU A 1 89 ? 9.500 -0.756 -34.242 1.00 85.69 89 LEU A C 1
ATOM 718 O O . LEU A 1 89 ? 10.328 -0.587 -35.134 1.00 85.69 89 LEU A O 1
ATOM 722 N N . THR A 1 90 ? 8.687 0.222 -33.840 1.00 89.94 90 THR A N 1
ATOM 723 C CA . THR A 1 90 ? 8.722 1.568 -34.427 1.00 89.94 90 THR A CA 1
ATOM 724 C C . THR A 1 90 ? 10.003 2.311 -34.075 1.00 89.94 90 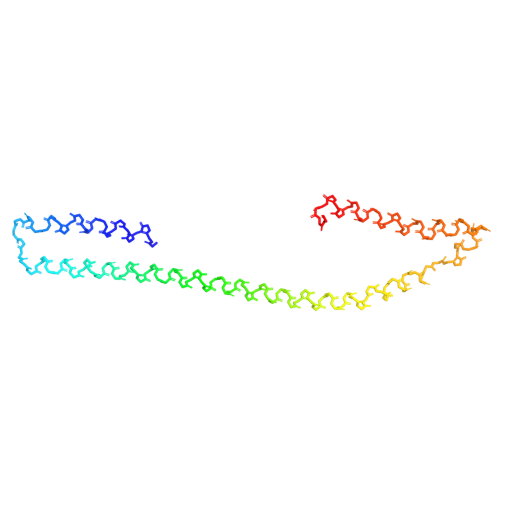THR A C 1
ATOM 726 O O . THR A 1 90 ? 10.528 3.033 -34.914 1.00 89.94 90 THR A O 1
ATOM 729 N N . GLY A 1 91 ? 10.532 2.113 -32.867 1.00 86.94 91 GLY A N 1
ATOM 730 C CA . GLY A 1 91 ? 11.799 2.680 -32.426 1.00 86.94 91 GLY A CA 1
ATOM 731 C C . GLY A 1 91 ? 12.979 2.141 -33.222 1.00 86.94 91 GLY A C 1
ATOM 732 O O . GLY A 1 91 ? 13.762 2.938 -33.719 1.00 86.94 91 GLY A O 1
ATOM 733 N N . PHE A 1 92 ? 13.073 0.819 -33.390 1.00 81.62 92 PHE A N 1
ATOM 734 C CA . PHE A 1 92 ? 14.126 0.166 -34.167 1.00 81.62 92 PHE A CA 1
ATOM 735 C C . PHE A 1 92 ? 14.043 0.580 -35.637 1.00 81.62 92 PHE A C 1
ATOM 737 O O . PHE A 1 92 ? 14.979 1.177 -36.152 1.00 81.62 92 PHE A O 1
ATOM 744 N N . PHE A 1 93 ? 12.903 0.365 -36.305 1.00 80.44 93 PHE A N 1
ATOM 745 C CA . PHE A 1 93 ? 12.750 0.680 -37.733 1.00 80.44 93 PHE A CA 1
ATOM 746 C C . PHE A 1 93 ? 12.658 2.182 -38.050 1.00 80.44 93 PHE A C 1
ATOM 748 O O . PHE A 1 93 ? 12.853 2.571 -39.199 1.00 80.44 93 PHE A O 1
ATOM 755 N N . GLY A 1 94 ? 12.384 3.029 -37.056 1.00 80.12 94 GLY A N 1
ATOM 756 C CA . GLY A 1 94 ? 12.376 4.487 -37.182 1.00 80.12 94 GLY A CA 1
ATOM 757 C C . GLY A 1 94 ? 13.760 5.136 -37.081 1.00 80.12 94 GLY A C 1
ATOM 758 O O . GLY A 1 94 ? 13.866 6.356 -37.205 1.00 80.12 94 GLY A O 1
ATOM 759 N N . GLN A 1 95 ? 14.824 4.360 -36.849 1.00 78.69 95 GLN A N 1
ATOM 760 C CA . GLN A 1 95 ? 16.187 4.888 -36.814 1.00 78.69 95 GLN A CA 1
ATOM 761 C C . GLN A 1 95 ? 16.639 5.353 -38.204 1.00 78.69 95 GLN A C 1
ATOM 763 O O . GLN A 1 95 ? 16.261 4.799 -39.237 1.00 78.69 95 GLN A O 1
ATOM 768 N N . ASN A 1 96 ? 17.518 6.360 -38.235 1.00 72.88 96 ASN A N 1
ATOM 769 C CA . ASN A 1 96 ? 18.134 6.875 -39.462 1.00 72.88 96 ASN A CA 1
ATOM 770 C C . ASN A 1 96 ? 19.201 5.907 -40.011 1.00 72.88 96 ASN A C 1
ATOM 772 O O . ASN A 1 96 ? 20.364 6.281 -40.181 1.00 72.88 96 ASN A O 1
ATOM 776 N N . PHE A 1 97 ? 18.821 4.659 -40.306 1.00 69.44 97 PHE A N 1
ATOM 777 C CA . PHE A 1 97 ? 19.738 3.639 -40.815 1.00 69.44 97 PHE A CA 1
ATOM 778 C C . PHE A 1 97 ? 20.441 4.082 -42.095 1.00 69.44 97 PHE A C 1
ATOM 780 O O . PHE A 1 97 ? 21.616 3.788 -42.244 1.00 69.44 97 PHE A O 1
ATOM 787 N N . GLY A 1 98 ? 19.778 4.853 -42.967 1.00 68.88 98 GLY A N 1
ATOM 788 C CA . GLY A 1 98 ? 20.384 5.378 -44.196 1.00 68.88 98 GLY A CA 1
ATOM 789 C C . GLY A 1 98 ? 21.589 6.298 -43.955 1.00 68.88 98 GLY A C 1
ATOM 790 O O . GLY A 1 98 ? 22.576 6.224 -44.685 1.00 68.88 98 GLY A O 1
ATOM 791 N N . TRP A 1 99 ? 21.552 7.126 -42.902 1.00 69.00 99 TRP A N 1
ATOM 792 C CA . TRP A 1 99 ? 22.707 7.939 -42.500 1.00 69.00 99 TRP A CA 1
ATOM 793 C C . TRP A 1 99 ? 23.835 7.056 -41.952 1.00 69.00 99 TRP A C 1
ATOM 795 O O . TRP A 1 99 ? 24.996 7.256 -42.315 1.00 69.00 99 TRP A O 1
ATOM 805 N N . LEU A 1 100 ? 23.474 6.049 -41.146 1.00 64.81 100 LEU A N 1
ATOM 806 C CA . LEU A 1 100 ? 24.399 5.067 -40.577 1.00 64.81 100 LEU A CA 1
ATOM 807 C C . LEU A 1 100 ? 25.107 4.263 -41.680 1.00 64.81 100 LEU A C 1
ATOM 809 O O . LEU A 1 100 ? 26.329 4.218 -41.713 1.00 64.81 100 LEU A O 1
ATOM 813 N N . THR A 1 101 ? 24.366 3.691 -42.632 1.00 66.56 101 THR A N 1
ATOM 814 C CA . THR A 1 101 ? 24.919 2.905 -43.748 1.00 66.56 101 THR A CA 1
ATOM 815 C C . THR A 1 101 ? 25.696 3.759 -44.750 1.00 66.56 101 THR A C 1
ATOM 817 O O . THR A 1 101 ? 26.583 3.245 -45.422 1.00 66.56 101 THR A O 1
ATOM 820 N N . GLY A 1 102 ? 25.379 5.055 -44.867 1.00 66.19 102 GLY A N 1
ATOM 821 C CA . GLY A 1 102 ? 26.062 5.979 -45.779 1.00 66.19 102 GLY A CA 1
ATOM 822 C C . GLY A 1 102 ? 27.427 6.477 -45.285 1.00 66.19 102 GLY A C 1
ATOM 823 O O . GLY A 1 102 ? 28.276 6.806 -46.107 1.00 66.19 102 GLY A O 1
ATOM 824 N N . HIS A 1 103 ? 27.655 6.517 -43.966 1.00 66.81 103 HIS A N 1
ATOM 825 C CA . HIS A 1 103 ? 28.913 6.991 -43.360 1.00 66.81 103 HIS A CA 1
ATOM 826 C C . HIS A 1 103 ? 29.749 5.873 -42.721 1.00 66.81 103 HIS A C 1
ATOM 828 O O . HIS A 1 103 ? 30.907 6.094 -42.371 1.00 66.81 103 HIS A O 1
ATOM 834 N N . ILE A 1 104 ? 29.184 4.672 -42.572 1.00 63.34 104 ILE A N 1
ATOM 835 C CA . ILE A 1 104 ? 29.836 3.521 -41.949 1.00 63.34 104 ILE A CA 1
ATOM 836 C C . ILE A 1 104 ? 29.964 2.415 -43.003 1.00 63.34 104 ILE A C 1
ATOM 838 O O . ILE A 1 104 ? 29.031 1.661 -43.255 1.00 63.34 104 ILE A O 1
ATOM 842 N N . GLY A 1 105 ? 31.132 2.327 -43.646 1.00 63.09 105 GLY A N 1
ATOM 843 C CA . GLY A 1 105 ? 31.375 1.415 -44.776 1.00 63.09 105 GLY A CA 1
ATOM 844 C C . GLY A 1 105 ? 31.557 -0.068 -44.417 1.00 63.09 105 GLY A C 1
ATOM 845 O O . GLY A 1 105 ? 31.668 -0.898 -45.316 1.00 63.09 105 GLY A O 1
ATOM 846 N N . HIS A 1 106 ? 31.594 -0.421 -43.127 1.00 72.25 106 HIS A N 1
ATOM 847 C CA . HIS A 1 106 ? 31.847 -1.786 -42.657 1.00 72.25 106 HIS A CA 1
ATOM 848 C C . HIS A 1 106 ? 30.674 -2.320 -41.828 1.00 72.25 106 HIS A C 1
ATOM 850 O O . HIS A 1 106 ? 30.224 -1.671 -40.883 1.00 72.25 106 HIS A O 1
ATOM 856 N N . TRP A 1 107 ? 30.226 -3.539 -42.147 1.00 71.38 107 TRP A N 1
ATOM 857 C CA . TRP A 1 107 ? 29.136 -4.245 -41.457 1.00 71.38 107 TRP A CA 1
ATOM 858 C C . TRP A 1 107 ? 29.330 -4.312 -39.933 1.00 71.38 107 TRP A C 1
ATOM 860 O O . TRP A 1 107 ? 28.390 -4.099 -39.171 1.00 71.38 107 TRP A O 1
ATOM 870 N N . GLU A 1 108 ? 30.565 -4.528 -39.480 1.00 70.81 108 GLU A N 1
ATOM 871 C CA . GLU A 1 108 ? 30.908 -4.604 -38.054 1.00 70.81 108 GLU A CA 1
ATOM 872 C C . GLU A 1 108 ? 30.664 -3.284 -37.315 1.00 70.81 108 GLU A C 1
ATOM 874 O O . GLU A 1 108 ? 30.154 -3.279 -36.197 1.00 70.81 108 GLU A O 1
ATOM 879 N N . ALA A 1 109 ? 30.968 -2.153 -37.952 1.00 70.75 109 ALA A N 1
ATOM 880 C CA . ALA A 1 109 ? 30.757 -0.839 -37.361 1.00 70.75 109 ALA A CA 1
ATOM 881 C C . ALA A 1 109 ? 29.268 -0.440 -37.371 1.00 70.75 109 ALA A C 1
ATOM 883 O O . ALA A 1 109 ? 28.812 0.232 -36.448 1.00 70.75 109 ALA A O 1
ATOM 884 N N . PHE A 1 110 ? 28.484 -0.913 -38.349 1.00 72.69 110 PHE A N 1
ATOM 885 C CA . PHE A 1 110 ? 27.026 -0.754 -38.358 1.00 72.69 110 PHE A CA 1
ATOM 886 C C . PHE A 1 110 ? 26.371 -1.506 -37.192 1.00 72.69 110 PHE A C 1
ATOM 888 O O . PHE A 1 110 ? 25.604 -0.922 -36.428 1.00 72.69 110 PHE A O 1
ATOM 895 N N . VAL A 1 111 ? 26.723 -2.783 -37.009 1.00 74.81 111 VAL A N 1
ATOM 896 C CA . VAL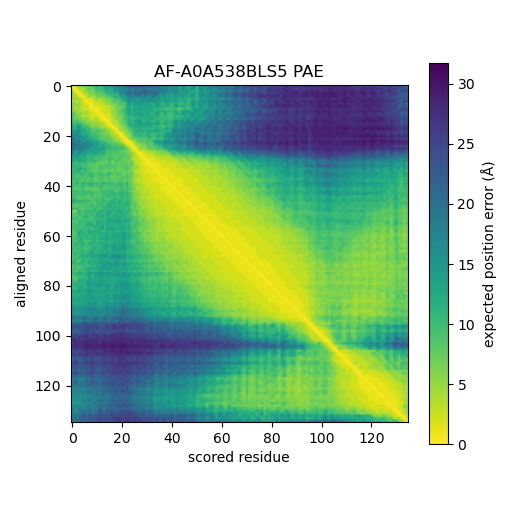 A 1 111 ? 26.203 -3.601 -35.902 1.00 74.81 111 VAL A CA 1
ATOM 897 C C . VAL A 1 111 ? 26.698 -3.070 -34.552 1.00 74.81 111 VAL A C 1
ATOM 899 O O . VAL A 1 111 ? 25.917 -2.973 -33.607 1.00 74.81 111 VAL A O 1
ATOM 902 N N . GLY A 1 112 ? 27.967 -2.662 -34.467 1.00 77.50 112 GLY A N 1
ATOM 903 C CA . GLY A 1 112 ? 28.565 -2.116 -33.250 1.00 77.50 112 GLY A CA 1
ATOM 904 C C . GLY A 1 112 ? 27.926 -0.805 -32.788 1.00 77.50 112 GLY A C 1
ATOM 905 O O . GLY A 1 112 ? 27.652 -0.653 -31.602 1.00 77.50 112 GLY A O 1
ATOM 906 N N . VAL A 1 113 ? 27.639 0.129 -33.699 1.00 76.62 113 VAL A N 1
ATOM 907 C CA . VAL A 1 113 ? 26.996 1.403 -33.335 1.00 76.62 113 VAL A CA 1
ATOM 908 C C . VAL A 1 113 ? 25.487 1.233 -33.145 1.00 76.62 113 VAL A C 1
ATOM 910 O O . VAL A 1 113 ? 24.955 1.739 -32.162 1.00 76.62 113 VAL A O 1
ATOM 913 N N . GLY A 1 114 ? 24.796 0.498 -34.021 1.00 76.06 114 GLY A N 1
ATOM 914 C CA . GLY A 1 114 ? 23.347 0.291 -33.920 1.00 76.06 114 GLY A CA 1
ATOM 915 C C . GLY A 1 114 ? 22.954 -0.521 -32.685 1.00 76.06 114 GLY A C 1
ATOM 916 O O . GLY A 1 114 ? 22.276 -0.022 -31.796 1.00 76.06 114 GLY A O 1
ATOM 917 N N . VAL A 1 115 ? 23.445 -1.758 -32.577 1.00 80.25 115 VAL A N 1
ATOM 918 C CA . VAL A 1 115 ? 23.085 -2.660 -31.468 1.00 80.25 115 VAL A CA 1
ATOM 919 C C . VAL A 1 115 ? 23.885 -2.338 -30.205 1.00 80.25 115 VAL A C 1
ATOM 921 O O . VAL A 1 115 ? 23.370 -2.436 -29.092 1.00 80.25 115 VAL A O 1
ATOM 924 N N . GLY A 1 116 ? 25.148 -1.927 -30.345 1.00 83.62 116 GLY A N 1
ATOM 925 C CA . GLY A 1 116 ? 25.992 -1.639 -29.185 1.00 83.62 116 GLY A CA 1
ATOM 926 C C . GLY A 1 116 ? 25.520 -0.430 -28.380 1.00 83.62 116 GLY A C 1
ATOM 927 O O . GLY A 1 116 ? 25.572 -0.476 -27.151 1.00 83.62 116 GLY A O 1
ATOM 928 N N . THR A 1 117 ? 24.995 0.622 -29.021 1.00 81.25 117 THR A N 1
ATOM 929 C CA . THR A 1 117 ? 24.435 1.771 -28.284 1.00 81.25 117 THR A CA 1
ATOM 930 C C . THR A 1 117 ? 23.170 1.396 -27.511 1.00 81.25 117 THR A C 1
ATOM 932 O O . THR A 1 117 ? 23.020 1.817 -26.361 1.00 81.25 117 THR A O 1
ATOM 935 N N . GLU A 1 118 ? 22.313 0.538 -28.071 1.00 84.12 118 GLU A N 1
ATOM 936 C CA . GLU A 1 118 ? 21.137 -0.001 -27.379 1.00 84.12 118 GLU A CA 1
ATOM 937 C C . GLU A 1 118 ? 21.532 -0.842 -26.160 1.00 84.12 118 GLU A C 1
ATOM 939 O O . GLU A 1 118 ? 21.005 -0.625 -25.068 1.00 84.12 118 GLU A O 1
ATOM 944 N N . LEU A 1 119 ? 22.512 -1.743 -26.303 1.00 88.44 119 LEU A N 1
ATOM 945 C CA . LEU A 1 119 ? 23.018 -2.561 -25.195 1.00 88.44 119 LEU A CA 1
ATOM 946 C C . LEU A 1 119 ? 23.651 -1.714 -24.085 1.00 88.44 119 LEU A C 1
ATOM 948 O O . LEU A 1 119 ? 23.445 -1.998 -22.903 1.00 88.44 119 LEU A O 1
ATOM 952 N N . VAL A 1 120 ? 24.384 -0.655 -24.440 1.00 90.88 120 VAL A N 1
ATOM 953 C CA . VAL A 1 120 ? 24.952 0.289 -23.466 1.00 90.88 120 VAL A CA 1
ATOM 954 C C . VAL A 1 120 ? 23.844 1.040 -22.728 1.00 90.88 120 VAL A C 1
ATOM 956 O O . VAL A 1 120 ? 23.889 1.133 -21.500 1.00 90.88 120 VAL A O 1
ATOM 959 N N . ALA A 1 121 ? 22.822 1.532 -23.432 1.00 87.81 121 ALA A N 1
ATOM 960 C CA . ALA A 1 121 ? 21.678 2.190 -22.804 1.00 87.81 121 ALA A CA 1
ATOM 961 C C . ALA A 1 121 ? 20.937 1.246 -21.838 1.00 87.81 121 ALA A C 1
ATOM 963 O O . ALA A 1 121 ? 20.601 1.639 -20.717 1.00 87.81 121 ALA A O 1
ATOM 964 N N . LEU A 1 122 ? 20.757 -0.019 -22.233 1.00 90.25 122 LEU A N 1
ATOM 965 C CA . LEU A 1 122 ? 20.166 -1.073 -21.405 1.00 90.25 122 LEU A CA 1
ATOM 966 C C . LEU A 1 122 ? 21.011 -1.341 -20.151 1.00 90.25 122 LEU A C 1
ATOM 968 O O . LEU A 1 122 ? 20.478 -1.382 -19.042 1.00 90.25 122 LEU A O 1
ATOM 972 N N . ALA A 1 123 ? 22.334 -1.444 -20.298 1.00 92.69 123 ALA A N 1
ATOM 973 C CA . ALA A 1 123 ? 23.259 -1.631 -19.183 1.00 92.69 123 ALA A CA 1
ATOM 974 C C . ALA A 1 123 ? 23.239 -0.448 -18.197 1.00 92.69 123 ALA A C 1
ATOM 976 O O . ALA A 1 123 ? 23.233 -0.661 -16.982 1.00 92.69 123 ALA A O 1
ATOM 977 N N . ILE A 1 124 ? 23.172 0.792 -18.697 1.00 93.44 124 ILE A N 1
ATOM 978 C CA . ILE A 1 124 ? 23.048 2.000 -17.866 1.00 93.44 124 ILE A CA 1
ATOM 979 C C . ILE A 1 124 ? 21.731 1.979 -17.081 1.00 93.44 124 ILE A C 1
ATOM 981 O O . ILE A 1 124 ? 21.738 2.211 -15.870 1.00 93.44 124 ILE A O 1
ATOM 985 N N . LEU A 1 125 ? 20.610 1.664 -17.736 1.00 90.31 125 LEU A N 1
ATOM 986 C CA . LEU A 1 125 ? 19.300 1.560 -17.085 1.00 90.31 125 LEU A CA 1
ATOM 987 C C . LEU A 1 125 ? 19.283 0.483 -15.994 1.00 90.31 125 LEU A C 1
ATOM 989 O O . LEU A 1 125 ? 18.841 0.755 -14.877 1.00 90.31 125 LEU A O 1
ATOM 993 N N . LEU A 1 126 ? 19.822 -0.705 -16.278 1.00 90.25 126 LEU A N 1
ATOM 994 C CA . LEU A 1 126 ? 19.924 -1.790 -15.300 1.00 90.25 126 LEU A CA 1
ATOM 995 C C . LEU A 1 126 ? 20.809 -1.404 -14.108 1.00 90.25 126 LEU A C 1
ATOM 997 O O . LEU A 1 126 ? 20.441 -1.652 -12.959 1.00 90.25 126 LEU A O 1
ATOM 1001 N N . ALA A 1 127 ? 21.942 -0.742 -14.350 1.00 92.88 127 ALA A N 1
ATOM 1002 C CA . ALA A 1 127 ? 22.810 -0.251 -13.283 1.00 92.88 127 ALA A CA 1
ATOM 1003 C C . ALA A 1 127 ? 22.113 0.809 -12.411 1.00 92.88 127 ALA A C 1
ATOM 1005 O O . ALA A 1 127 ? 22.255 0.793 -11.186 1.00 92.88 127 ALA A O 1
ATOM 1006 N N . LEU A 1 128 ? 21.331 1.710 -13.016 1.00 91.88 128 LEU A N 1
ATOM 1007 C CA . LEU A 1 128 ? 20.544 2.714 -12.296 1.00 91.88 128 LEU A CA 1
ATOM 1008 C C . LEU A 1 128 ? 19.427 2.083 -11.458 1.00 91.88 128 LEU A C 1
ATOM 1010 O O . LEU A 1 128 ? 19.238 2.480 -10.308 1.00 91.88 128 LEU A O 1
ATOM 1014 N N . PHE A 1 129 ? 18.704 1.100 -11.997 1.00 92.00 129 PHE A N 1
ATOM 1015 C CA . PHE A 1 129 ? 17.639 0.404 -11.268 1.00 92.00 129 PHE A CA 1
ATOM 1016 C C . PHE A 1 129 ? 18.183 -0.431 -10.112 1.00 92.00 129 PHE A C 1
ATOM 1018 O O . PHE A 1 129 ? 17.647 -0.350 -9.006 1.00 92.00 129 PHE A O 1
ATOM 1025 N N . LYS A 1 130 ? 19.310 -1.123 -10.316 1.00 90.00 130 LYS A N 1
ATOM 1026 C CA . LYS A 1 130 ? 20.017 -1.827 -9.240 1.00 90.00 130 LYS A CA 1
ATOM 1027 C C . LYS A 1 130 ? 20.488 -0.866 -8.145 1.00 90.00 130 LYS A C 1
ATOM 1029 O O . LYS A 1 130 ? 20.338 -1.149 -6.964 1.00 90.00 130 LYS A O 1
ATOM 1034 N N . ARG A 1 131 ? 21.014 0.310 -8.511 1.00 86.94 131 ARG A N 1
ATOM 1035 C CA . ARG A 1 131 ? 21.421 1.343 -7.537 1.00 86.94 131 ARG A CA 1
ATOM 1036 C C . ARG A 1 131 ? 20.259 1.915 -6.732 1.00 86.94 131 ARG A C 1
ATOM 1038 O O . ARG A 1 131 ? 20.467 2.329 -5.597 1.00 86.94 131 ARG A O 1
ATOM 1045 N N . ARG A 1 132 ? 19.061 1.967 -7.312 1.00 85.75 132 ARG A N 1
ATOM 1046 C CA . ARG A 1 132 ? 17.855 2.435 -6.620 1.00 85.75 132 ARG A CA 1
ATOM 1047 C C . ARG A 1 132 ? 17.160 1.344 -5.798 1.00 85.75 132 ARG A C 1
ATOM 1049 O O . ARG A 1 132 ? 16.201 1.673 -5.109 1.00 85.75 132 ARG A O 1
ATOM 1056 N N . GLY A 1 133 ? 17.629 0.094 -5.845 1.00 78.12 133 GLY A N 1
ATOM 1057 C CA . GLY A 1 133 ? 17.037 -1.037 -5.120 1.00 78.12 133 GLY A CA 1
ATOM 1058 C C . GLY A 1 133 ? 15.696 -1.499 -5.692 1.00 78.12 133 GLY A C 1
ATOM 1059 O O . GLY A 1 133 ? 14.867 -2.030 -4.963 1.00 78.12 133 GLY A O 1
ATOM 1060 N N . TRP A 1 134 ? 15.444 -1.225 -6.978 1.00 69.88 134 TRP A N 1
ATOM 1061 C CA . TRP A 1 134 ? 14.214 -1.647 -7.667 1.00 69.88 134 TRP A CA 1
ATOM 1062 C C . TRP A 1 134 ? 14.323 -3.094 -8.184 1.00 69.88 134 TRP A C 1
ATOM 1064 O O . TRP A 1 134 ? 13.315 -3.689 -8.555 1.00 69.88 134 TRP A O 1
ATOM 1074 N N . PHE A 1 135 ? 15.550 -3.627 -8.187 1.00 52.66 135 PHE A N 1
ATOM 1075 C CA . PHE A 1 135 ? 15.956 -5.020 -8.369 1.00 52.66 135 PHE A CA 1
ATOM 1076 C C . PHE A 1 135 ? 16.806 -5.424 -7.166 1.00 52.66 135 PHE A C 1
ATOM 1078 O O . PHE A 1 135 ? 16.696 -6.594 -6.745 1.00 52.66 135 PHE A O 1
#

Sequence (135 aa):
MRKAVSPQRDTFASLMGRIGELPGLAEEDERYFRDIYDHLILISDMIDSYRDLWTSAMDVYLSTVLNRLNAVMKQLAVIATIFLPLSWLTGFFGQNFGWLTGHIGHWEAFVGVGVGTELVALAILLALFKRRGWF

Mean predicted aligned error: 12.21 Å

Secondary structure (DSSP, 8-state):
-HHHHHHHHHHHHHHHHHHTTSTT--HHHHHHHHHHHHHHHHHHHHHHHHHHHHHHHHHHHHHHHHHHHHHHHHHHHHHHHHHHHHHHHHHHHTS-HHHHHHH--SHHHHHHHHHHHHHHHHHHHHHHHHHTT--

Radius of gyration: 37.12 Å; Cα contacts (8 Å, |Δi|>4): 26; chains: 1; bounding box: 61×14×105 Å

Foldseek 3Di:
DCVVLVVVLVVLVVVLVCVVVDPPDDPVVSVVSVVVSVVSVVVVVVVVVVVVVVVVVVVVVVVVVVVVVVVVVVVVVVVCVVVVVVCVVCVLVVDPLVVLCVVPVDPVSSCCVSVVVVVVVVVVVVVVCVVVVVD

pLDDT: mean 81.22, std 13.75, range [47.97, 98.31]